Protein AF-A0A1L7REF7-F1 (afdb_monomer_lite)

Secondary structure (DSSP, 8-state):
-EEEE-TTT--EEEESSTT---SSHHHHHHHHHHHHHT-EE-TTT--EE--SSTT--SSSHHHHHHHHHHHHHHHHHHHTTPPPPPTT----------EE-TTT--EE--SSTT---SSHHHHHHHHHHHHHHHHHTSHHHHHHHHHHHH--B-TTSBBTTT-PBSSPHHHHHHHHTT---

Structure (mmCIF, N/CA/C/O backbone):
data_AF-A0A1L7REF7-F1
#
_entry.id   AF-A0A1L7REF7-F1
#
loop_
_atom_site.group_PDB
_atom_site.id
_atom_site.type_symbol
_atom_site.label_atom_id
_atom_site.label_alt_id
_atom_site.label_comp_id
_atom_site.label_asym_id
_atom_site.label_entity_id
_atom_site.label_seq_id
_atom_site.pdbx_PDB_ins_code
_atom_site.Cartn_x
_atom_site.Cartn_y
_atom_site.Cartn_z
_atom_site.occupancy
_atom_site.B_iso_or_equiv
_atom_site.auth_seq_id
_atom_site.auth_comp_id
_atom_site.auth_asym_id
_atom_site.auth_atom_id
_atom_site.pdbx_PDB_model_num
ATOM 1 N N . MET A 1 1 ? -20.012 28.631 38.381 1.00 72.94 1 MET A N 1
ATOM 2 C CA . MET A 1 1 ? -19.786 27.420 39.198 1.00 72.94 1 MET A CA 1
ATOM 3 C C . MET A 1 1 ? -21.144 26.917 39.642 1.00 72.94 1 MET A C 1
ATOM 5 O O . MET A 1 1 ? -21.939 27.730 40.096 1.00 72.94 1 MET A O 1
ATOM 9 N N . THR A 1 2 ? -21.445 25.640 39.432 1.00 89.25 2 THR A N 1
ATOM 10 C CA . THR A 1 2 ? -22.780 25.061 39.671 1.00 89.25 2 THR A CA 1
ATOM 11 C C . THR A 1 2 ? -22.639 23.677 40.294 1.00 89.25 2 THR A C 1
ATOM 13 O O . THR A 1 2 ? -21.660 22.979 40.030 1.00 89.25 2 THR A O 1
ATOM 16 N N . TYR A 1 3 ? -23.609 23.263 41.109 1.00 89.56 3 TYR A N 1
ATOM 17 C CA . TYR A 1 3 ? -23.690 21.875 41.556 1.00 89.56 3 TYR A CA 1
ATOM 18 C C . TYR A 1 3 ? -24.197 21.004 40.409 1.00 89.56 3 TYR A C 1
ATOM 20 O O . TYR A 1 3 ? -25.232 21.300 39.815 1.00 89.56 3 TYR A O 1
ATOM 28 N N . VAL A 1 4 ? -23.449 19.951 40.087 1.00 92.06 4 VAL A N 1
ATOM 29 C CA . VAL A 1 4 ? -23.790 18.987 39.034 1.00 92.06 4 VAL A CA 1
ATOM 30 C C . VAL A 1 4 ? -23.730 17.581 39.618 1.00 92.06 4 VAL A C 1
ATOM 32 O O . VAL A 1 4 ? -22.929 17.295 40.509 1.00 92.06 4 VAL A O 1
ATOM 35 N N . THR A 1 5 ? -24.591 16.693 39.138 1.00 94.38 5 THR A N 1
ATOM 36 C CA . THR A 1 5 ? -24.650 15.299 39.582 1.00 94.38 5 THR A CA 1
ATOM 37 C C . THR A 1 5 ? -23.654 14.452 38.794 1.00 94.38 5 THR A C 1
ATOM 39 O O . THR A 1 5 ? -23.627 14.483 37.565 1.00 94.38 5 THR A O 1
ATOM 42 N N . CYS A 1 6 ? -22.822 13.674 39.485 1.00 93.88 6 CYS A N 1
ATOM 43 C CA . CYS A 1 6 ? -21.857 12.786 38.843 1.00 93.88 6 CYS A CA 1
ATOM 44 C C . CYS A 1 6 ? -22.564 11.635 38.112 1.00 93.88 6 CYS A C 1
ATOM 46 O O . CYS A 1 6 ? -23.267 10.843 38.738 1.00 93.88 6 CYS A O 1
ATOM 48 N N . ALA A 1 7 ? -22.284 11.461 36.819 1.00 92.19 7 ALA A N 1
ATOM 49 C CA . ALA A 1 7 ? -22.875 10.411 35.983 1.00 92.19 7 ALA A CA 1
ATOM 50 C C . ALA A 1 7 ? -22.441 8.973 36.352 1.00 92.19 7 ALA A C 1
ATOM 52 O O . ALA A 1 7 ? -22.939 8.013 35.771 1.00 92.19 7 ALA A O 1
ATOM 53 N N . GLU A 1 8 ? -21.493 8.809 37.282 1.00 92.50 8 GLU A N 1
ATOM 54 C CA . GLU A 1 8 ? -20.923 7.504 37.655 1.00 92.50 8 GLU A CA 1
ATOM 55 C C . GLU A 1 8 ? -21.278 7.048 39.065 1.00 92.50 8 GLU A C 1
ATOM 57 O O . GLU A 1 8 ? -21.483 5.860 39.280 1.00 92.50 8 GLU A O 1
ATOM 62 N N . CYS A 1 9 ? -21.294 7.961 40.039 1.00 92.62 9 CYS A N 1
ATOM 63 C CA . CYS A 1 9 ? -21.605 7.632 41.433 1.00 92.62 9 CYS A CA 1
ATOM 64 C C . CYS A 1 9 ? -22.890 8.291 41.943 1.00 92.62 9 CYS A C 1
ATOM 66 O O . CYS A 1 9 ? -23.268 8.043 43.081 1.00 92.62 9 CYS A O 1
ATOM 68 N N . GLY A 1 10 ? -23.536 9.153 41.151 1.00 91.94 10 GLY A N 1
ATOM 69 C CA . GLY A 1 10 ? -24.770 9.844 41.534 1.00 91.94 10 GLY A CA 1
ATOM 70 C C . GLY A 1 10 ? -24.602 10.970 42.561 1.00 91.94 10 GLY A C 1
ATOM 71 O O . GLY A 1 10 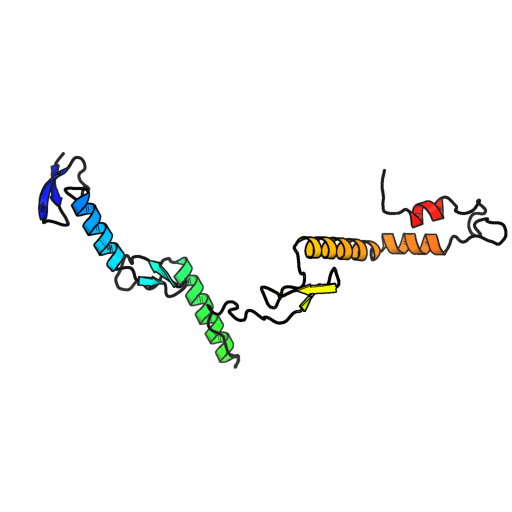? -25.568 11.662 42.857 1.00 91.94 10 GLY A O 1
ATOM 72 N N . GLN A 1 11 ? -23.397 11.201 43.090 1.00 93.50 11 GLN A N 1
ATOM 73 C CA . GLN A 1 11 ? -23.156 12.266 44.068 1.00 93.50 11 GLN A CA 1
ATOM 74 C C . GLN A 1 11 ? -23.115 13.648 43.406 1.00 93.50 11 GLN A C 1
ATOM 76 O O . GLN A 1 11 ? -22.508 13.819 42.343 1.00 93.50 11 GLN A O 1
ATOM 81 N N . ALA A 1 12 ? -23.725 14.640 44.058 1.00 92.62 12 ALA A N 1
ATOM 82 C CA . ALA A 1 12 ? -23.601 16.042 43.676 1.00 92.62 12 ALA A CA 1
ATOM 83 C C . ALA A 1 12 ? -22.191 16.559 44.000 1.00 92.62 12 ALA A C 1
ATOM 85 O O . ALA A 1 12 ? -21.644 16.270 45.064 1.00 92.62 12 ALA A O 1
ATOM 86 N N . PHE A 1 13 ? -21.598 17.321 43.084 1.00 93.44 13 PHE A N 1
ATOM 87 C CA . PHE A 1 13 ? -20.283 17.929 43.266 1.00 93.44 13 PHE A CA 1
ATOM 88 C C . PHE A 1 13 ? -20.251 19.349 42.704 1.00 93.44 13 PHE A C 1
ATOM 90 O O . PHE A 1 13 ? -21.055 19.719 41.845 1.00 93.44 13 PHE A O 1
ATOM 97 N N . PHE A 1 14 ? -19.309 20.150 43.196 1.00 93.19 14 PHE A N 1
ATOM 98 C CA . PHE A 1 14 ? -19.141 21.530 42.766 1.00 93.19 14 PHE A CA 1
ATOM 99 C C . PHE A 1 14 ? -18.326 21.581 41.471 1.00 93.19 14 PHE A C 1
ATOM 101 O O . PHE A 1 14 ? -17.128 21.296 41.459 1.00 93.19 14 PHE A O 1
ATOM 108 N N . ALA A 1 15 ? -18.982 21.906 40.360 1.00 91.00 15 ALA A N 1
ATOM 109 C CA . ALA A 1 15 ? -18.354 21.915 39.053 1.00 91.00 15 ALA A CA 1
ATOM 110 C C . ALA A 1 15 ? -17.874 23.319 38.658 1.00 91.00 15 ALA A C 1
ATOM 112 O O . ALA A 1 15 ? -18.619 24.307 38.699 1.00 91.00 15 ALA A O 1
ATOM 113 N N . HIS A 1 16 ? -16.624 23.393 38.193 1.00 88.81 16 HIS A N 1
ATOM 114 C CA . HIS A 1 16 ? -16.061 24.612 37.604 1.00 88.81 16 HIS A CA 1
ATOM 115 C C . HIS A 1 16 ? -16.656 24.929 36.226 1.00 88.81 16 HIS A C 1
ATOM 117 O O . HIS A 1 16 ? -16.716 26.096 35.845 1.00 88.81 16 HIS A O 1
ATOM 123 N N . ARG A 1 17 ? -17.134 23.909 35.501 1.00 88.25 17 ARG A N 1
ATOM 124 C CA . ARG A 1 17 ? -17.830 24.042 34.214 1.00 88.25 17 ARG A CA 1
ATOM 125 C C . ARG A 1 17 ? -19.201 23.380 34.283 1.00 88.25 17 ARG A C 1
ATOM 127 O O . ARG A 1 17 ? -19.344 22.348 34.931 1.00 88.25 17 ARG A O 1
ATOM 134 N N . SER A 1 18 ? -20.180 23.937 33.581 1.00 84.81 18 SER A N 1
ATOM 135 C CA . SER A 1 18 ? -21.550 23.409 33.537 1.00 84.81 18 SER A CA 1
ATOM 136 C C . SER A 1 18 ? -21.666 22.046 32.842 1.00 84.81 18 SER A C 1
ATOM 138 O O . SER A 1 18 ? -22.616 21.317 33.097 1.00 84.81 18 SER A O 1
ATOM 140 N N . ASP A 1 19 ? -20.698 21.679 32.001 1.00 88.62 19 ASP A N 1
ATOM 141 C CA . ASP A 1 19 ? -20.654 20.414 31.258 1.00 88.62 19 ASP A CA 1
ATOM 142 C C . ASP A 1 19 ? -19.831 19.312 31.960 1.00 88.62 19 ASP A C 1
ATOM 144 O O . ASP A 1 19 ? -19.532 18.273 31.366 1.00 88.62 19 ASP A O 1
ATOM 148 N N . ALA A 1 20 ? -19.419 19.524 33.214 1.00 90.38 20 ALA A N 1
ATOM 149 C CA . ALA A 1 20 ? -18.656 18.529 33.957 1.00 90.38 20 ALA A CA 1
ATOM 150 C C . ALA A 1 20 ? -19.537 17.324 34.329 1.00 90.38 20 ALA A C 1
ATOM 152 O O . ALA A 1 20 ? -20.540 17.461 35.019 1.00 90.38 20 ALA A O 1
ATOM 153 N N . LEU A 1 21 ? -19.123 16.122 33.921 1.00 92.25 21 LEU A N 1
ATOM 154 C CA . LEU A 1 21 ? -19.901 14.890 34.125 1.00 92.25 21 LEU A CA 1
ATOM 155 C C . LEU A 1 21 ? -19.468 14.069 35.348 1.00 92.25 21 LEU A C 1
ATOM 157 O O . LEU A 1 21 ? -20.198 13.176 35.781 1.00 92.25 21 LEU A O 1
ATOM 161 N N . TYR A 1 22 ? -18.266 14.306 35.877 1.00 95.25 22 TYR A N 1
ATOM 162 C CA . TYR A 1 22 ? -17.637 13.426 36.863 1.00 95.25 22 TYR A CA 1
ATOM 163 C C . TYR A 1 22 ? -17.062 14.217 38.033 1.00 95.25 22 TYR A C 1
ATOM 165 O O . TYR A 1 22 ? -16.329 15.179 37.821 1.00 95.25 22 TYR A O 1
ATOM 173 N N . CYS A 1 23 ? -17.318 13.748 39.257 1.00 93.44 23 CYS A N 1
ATOM 174 C CA . CYS A 1 23 ? -16.817 14.386 40.477 1.00 93.44 23 CYS A CA 1
ATOM 175 C C . CYS A 1 23 ? -15.313 14.185 40.719 1.00 93.44 23 CYS A C 1
ATOM 177 O O . CYS A 1 23 ? -14.717 14.911 41.506 1.00 93.44 23 CYS A O 1
ATOM 179 N N . SER A 1 24 ? -14.689 13.185 40.084 1.00 92.75 24 SER A N 1
ATOM 180 C CA . SER A 1 24 ? -13.281 12.848 40.312 1.00 92.75 24 SER A CA 1
ATOM 181 C C . SER A 1 24 ? -12.636 12.123 39.122 1.00 92.75 24 SER A C 1
ATOM 183 O O . SER A 1 24 ? -13.341 11.502 38.309 1.00 92.75 24 SER A O 1
ATOM 185 N N . PRO A 1 25 ? -11.288 12.109 39.039 1.00 93.19 25 PRO A N 1
ATOM 186 C CA . PRO A 1 25 ? -10.553 11.303 38.063 1.00 93.19 25 PRO A CA 1
ATOM 187 C C . PRO A 1 25 ? -10.886 9.806 38.135 1.00 93.19 25 PRO A C 1
ATOM 189 O O . PRO A 1 25 ? -10.902 9.139 37.099 1.00 93.19 25 PRO A O 1
ATOM 192 N N . GLY A 1 26 ? -11.205 9.289 39.329 1.00 95.12 26 GLY A N 1
ATOM 193 C CA . GLY A 1 26 ? -11.603 7.896 39.542 1.00 95.12 26 GLY A CA 1
ATOM 194 C C . GLY A 1 26 ? -12.948 7.563 38.893 1.00 95.12 26 GLY A C 1
ATOM 195 O O . GLY A 1 26 ? -13.051 6.583 38.155 1.00 95.12 26 GLY A O 1
ATOM 196 N N . CYS A 1 27 ? -13.958 8.420 39.080 1.00 94.06 27 CYS A N 1
ATOM 197 C CA . CYS A 1 27 ? -15.244 8.303 38.383 1.00 94.06 27 CYS A CA 1
ATOM 198 C C . CYS A 1 27 ? -15.054 8.396 36.864 1.00 94.06 27 CYS A C 1
ATOM 200 O O . CYS A 1 27 ? -15.491 7.514 36.128 1.00 94.06 27 CYS A O 1
ATOM 202 N N . ALA A 1 28 ? -14.295 9.387 36.387 1.00 91.69 28 ALA A N 1
ATOM 203 C CA . ALA A 1 28 ? -13.976 9.507 34.965 1.00 91.69 28 ALA A CA 1
ATOM 204 C C . ALA A 1 28 ? -13.229 8.272 34.416 1.00 91.69 28 ALA A C 1
ATOM 206 O O . ALA A 1 28 ? -13.385 7.917 33.247 1.00 91.69 28 ALA A O 1
ATOM 207 N N . GLY A 1 29 ? -12.386 7.628 35.228 1.00 93.44 29 GLY A N 1
ATOM 208 C CA . GLY A 1 29 ? -11.688 6.383 34.900 1.00 93.44 29 GLY A CA 1
ATOM 209 C C . GLY A 1 29 ? -12.648 5.206 34.721 1.00 93.44 29 GLY A C 1
ATOM 210 O O . GLY A 1 29 ? -12.603 4.544 33.685 1.00 93.44 29 GLY A O 1
ATOM 211 N N . ARG A 1 30 ? -13.576 5.003 35.666 1.00 92.69 30 ARG A N 1
ATOM 212 C CA . ARG A 1 30 ? -14.623 3.967 35.567 1.00 92.69 30 ARG A CA 1
ATOM 213 C C . ARG A 1 30 ? -15.540 4.182 34.362 1.00 92.69 30 ARG A C 1
ATOM 215 O O . ARG A 1 30 ? -15.789 3.236 33.619 1.00 92.69 30 ARG A O 1
ATOM 222 N N . ALA A 1 31 ? -15.931 5.428 34.090 1.00 90.44 31 ALA A N 1
ATOM 223 C CA . ALA A 1 31 ? -16.717 5.787 32.908 1.00 90.44 31 ALA A CA 1
ATOM 224 C C . ALA A 1 31 ? -16.007 5.414 31.597 1.00 90.44 31 ALA A C 1
ATOM 226 O O . ALA A 1 31 ? -16.617 4.923 30.644 1.00 90.44 31 ALA A O 1
ATOM 227 N N . ARG A 1 32 ? -14.692 5.669 31.533 1.00 86.88 32 ARG A N 1
ATOM 228 C CA . ARG A 1 32 ? -13.844 5.307 30.390 1.00 86.88 32 ARG A CA 1
ATOM 229 C C . ARG A 1 32 ? -13.698 3.792 30.265 1.00 86.88 32 ARG A C 1
ATOM 231 O O . ARG A 1 32 ? -13.801 3.286 29.152 1.00 86.88 32 ARG A O 1
ATOM 238 N N . ALA A 1 33 ? -13.509 3.077 31.373 1.00 87.81 33 ALA A N 1
ATOM 239 C CA . ALA A 1 33 ? -13.417 1.619 31.388 1.00 87.81 33 ALA A CA 1
ATOM 240 C C . ALA A 1 33 ? -14.719 0.959 30.905 1.00 87.81 33 ALA A C 1
ATOM 242 O O . ALA A 1 33 ? -14.669 0.118 30.012 1.00 87.81 33 ALA A O 1
ATOM 243 N N . ARG A 1 34 ? -15.883 1.412 31.393 1.00 87.50 34 ARG A N 1
ATOM 244 C CA . ARG A 1 34 ? -17.196 0.925 30.934 1.00 87.50 34 ARG A CA 1
ATOM 245 C C . ARG A 1 34 ? -17.436 1.203 29.450 1.00 87.50 34 ARG A C 1
ATOM 247 O O . ARG A 1 34 ? -17.994 0.371 28.748 1.00 87.50 34 ARG A O 1
ATOM 254 N N . ARG A 1 35 ? -17.009 2.362 28.939 1.00 83.56 35 ARG A N 1
ATOM 255 C CA . ARG A 1 35 ? -17.089 2.639 27.495 1.00 83.56 35 ARG A CA 1
ATOM 256 C C . ARG A 1 35 ? -16.170 1.730 26.681 1.00 83.56 35 ARG A C 1
ATOM 258 O O . ARG A 1 35 ? -16.578 1.255 25.630 1.00 83.56 35 ARG A O 1
ATOM 265 N N . ARG A 1 36 ? -14.960 1.444 27.170 1.00 82.69 36 ARG A N 1
ATOM 266 C CA . ARG A 1 36 ? -14.041 0.496 26.519 1.00 82.69 36 ARG A CA 1
ATOM 267 C C . ARG A 1 36 ? -14.562 -0.939 26.538 1.00 82.69 36 ARG A C 1
ATOM 269 O O . ARG A 1 36 ? -14.364 -1.631 25.554 1.00 82.69 36 ARG A O 1
ATOM 276 N N . SER A 1 37 ? -15.259 -1.379 27.587 1.00 85.12 37 SER A N 1
ATOM 277 C CA . SER A 1 37 ? -15.853 -2.726 27.615 1.00 85.12 37 SER A CA 1
ATOM 278 C C . SER A 1 37 ? -17.023 -2.896 26.640 1.00 85.12 37 SER A C 1
ATOM 280 O O . SER A 1 37 ? -17.405 -4.017 26.329 1.00 85.12 37 SER A O 1
ATOM 282 N N . GLN A 1 38 ? -17.577 -1.794 26.129 1.00 86.75 38 GLN A N 1
ATOM 283 C CA . GLN A 1 38 ? -18.556 -1.791 25.039 1.00 86.75 38 GLN A CA 1
ATOM 284 C C . GLN A 1 38 ? -17.896 -1.725 23.656 1.00 86.75 38 GLN A C 1
ATOM 286 O O . GLN A 1 38 ? -18.604 -1.595 22.654 1.00 86.75 38 GLN A O 1
ATOM 291 N N . ALA A 1 39 ? -16.560 -1.783 23.580 1.00 89.56 39 ALA A N 1
ATOM 292 C CA . ALA A 1 39 ? -15.867 -1.852 22.308 1.00 89.56 39 ALA A CA 1
ATOM 293 C C . ALA A 1 39 ? -16.294 -3.107 21.541 1.00 89.56 39 ALA A C 1
ATOM 295 O O . ALA A 1 39 ? -16.498 -4.181 22.105 1.00 89.56 39 ALA A O 1
ATOM 296 N N . ARG A 1 40 ? -16.457 -2.944 20.234 1.00 90.44 40 ARG A N 1
ATOM 297 C CA . ARG A 1 40 ? -16.795 -4.011 19.299 1.00 90.44 40 ARG A CA 1
ATOM 298 C C . ARG A 1 40 ? -15.799 -4.004 18.158 1.00 90.44 40 ARG A C 1
ATOM 300 O O . ARG A 1 40 ? -15.142 -3.000 17.878 1.00 90.44 40 ARG A O 1
ATOM 307 N N . GLU A 1 41 ? -15.703 -5.131 17.478 1.00 92.19 41 GLU A N 1
ATOM 308 C CA . GLU A 1 41 ? -14.881 -5.256 16.287 1.00 92.19 41 GLU A CA 1
ATOM 309 C C . GLU A 1 41 ? -15.583 -4.623 15.074 1.00 92.19 41 GLU A C 1
ATOM 311 O O . GLU A 1 41 ? -16.761 -4.859 14.809 1.00 92.19 41 GLU A O 1
ATOM 316 N N . CYS A 1 42 ? -14.864 -3.800 14.308 1.00 92.00 42 CYS A N 1
ATOM 317 C CA . CYS A 1 42 ? -15.382 -3.210 13.077 1.00 92.00 42 CYS A CA 1
ATOM 318 C C . CYS A 1 42 ? -15.508 -4.257 11.964 1.00 92.00 42 CYS A C 1
ATOM 320 O O . CYS A 1 42 ? -14.493 -4.747 11.466 1.00 92.00 42 CYS A O 1
ATOM 322 N N . ALA A 1 43 ? -16.717 -4.455 11.430 1.00 89.12 43 ALA A N 1
ATOM 323 C CA . ALA A 1 43 ? -17.001 -5.424 10.361 1.00 89.12 43 ALA A CA 1
ATOM 324 C C . ALA A 1 43 ? -16.251 -5.179 9.026 1.00 89.12 43 ALA A C 1
ATOM 326 O O . ALA A 1 43 ? -16.370 -5.962 8.084 1.00 89.12 43 ALA A O 1
ATOM 327 N N . GLY A 1 44 ? -15.525 -4.062 8.888 1.00 88.06 44 GLY A N 1
ATOM 328 C CA . GLY A 1 44 ? -14.784 -3.707 7.672 1.00 88.06 44 GLY A CA 1
ATOM 329 C C . GLY A 1 44 ? -13.259 -3.770 7.771 1.00 88.06 44 GLY A C 1
ATOM 330 O O . GLY A 1 44 ? -12.587 -4.065 6.772 1.00 88.06 44 GLY A O 1
ATOM 331 N N . CYS A 1 45 ? -12.701 -3.421 8.933 1.00 87.56 45 CYS A N 1
ATOM 332 C CA . CYS A 1 45 ? -11.254 -3.371 9.163 1.00 87.56 45 CYS A CA 1
ATOM 333 C C . CYS A 1 45 ? -10.778 -4.227 10.336 1.00 87.56 45 CYS A C 1
ATOM 335 O O . CYS A 1 45 ? -9.571 -4.277 10.541 1.00 87.56 45 CYS A O 1
ATOM 337 N N . HIS A 1 46 ? -11.692 -4.867 11.071 1.00 88.50 46 HIS A N 1
ATOM 338 C CA . HIS A 1 46 ? -11.404 -5.733 12.217 1.00 88.50 46 HIS A CA 1
ATOM 339 C C . HIS A 1 46 ? -10.666 -5.037 13.373 1.00 88.50 46 HIS A C 1
ATOM 341 O O . HIS A 1 46 ? -10.057 -5.682 14.213 1.00 88.50 46 HIS A O 1
ATOM 347 N N . ALA A 1 47 ? -10.703 -3.702 13.413 1.00 88.69 47 ALA A N 1
ATOM 348 C CA . ALA A 1 47 ? -10.164 -2.928 14.526 1.00 88.69 47 ALA A CA 1
ATOM 349 C C . ALA A 1 47 ? -11.235 -2.747 15.607 1.00 88.69 47 ALA A C 1
ATOM 351 O O . ALA A 1 47 ? -12.415 -2.578 15.279 1.00 88.69 47 ALA A O 1
ATOM 352 N N . GLU A 1 48 ? -10.810 -2.725 16.866 1.00 91.19 48 GLU A N 1
ATOM 353 C CA . GLU A 1 48 ? -11.668 -2.415 18.008 1.00 91.19 48 GLU A CA 1
ATOM 354 C C . GLU A 1 48 ? -12.101 -0.943 17.980 1.00 91.19 48 GLU A C 1
ATOM 356 O O . GLU A 1 48 ? -11.298 -0.039 17.731 1.00 91.19 48 GLU A O 1
ATOM 361 N N . PHE A 1 49 ? -13.384 -0.687 18.227 1.00 93.25 49 PHE A N 1
ATOM 362 C CA . PHE A 1 49 ? -13.925 0.664 18.348 1.00 93.25 49 PHE A CA 1
ATOM 363 C C . PHE A 1 49 ? -15.092 0.702 19.333 1.00 93.25 49 PHE A C 1
ATOM 365 O O . PHE A 1 49 ? -15.801 -0.286 19.502 1.00 93.25 49 PHE A O 1
ATOM 372 N N . VAL A 1 50 ? -15.323 1.857 19.959 1.00 92.50 50 VAL A N 1
ATOM 373 C CA . VAL A 1 50 ? -16.494 2.072 20.818 1.00 92.50 50 VAL A CA 1
ATOM 374 C C . VAL A 1 50 ? -17.619 2.661 19.962 1.00 92.50 50 VAL A C 1
ATOM 376 O O . VAL A 1 50 ? -17.431 3.747 19.410 1.00 92.50 50 VAL A O 1
ATOM 379 N N . PRO A 1 51 ? -18.758 1.968 19.796 1.00 90.31 51 PRO A N 1
ATOM 380 C CA . PRO A 1 51 ? -19.863 2.470 18.993 1.00 90.31 51 PRO A CA 1
ATOM 381 C C . PRO A 1 51 ? -20.588 3.626 19.697 1.00 90.31 51 PRO A C 1
ATOM 383 O O . PRO A 1 51 ? -20.785 3.604 20.909 1.00 90.31 51 PRO A O 1
ATOM 386 N N . GLU A 1 52 ? -21.046 4.613 18.927 1.00 87.69 52 GLU A N 1
ATOM 387 C CA . GLU A 1 52 ? -21.929 5.679 19.427 1.00 87.69 52 GLU A CA 1
ATOM 388 C C . GLU A 1 52 ? -23.380 5.197 19.557 1.00 87.69 52 GLU A C 1
ATOM 390 O O . GLU A 1 52 ? -24.163 5.744 20.329 1.00 87.69 52 GLU A O 1
ATOM 395 N N . ARG A 1 53 ? -23.754 4.176 18.775 1.00 87.88 53 ARG A N 1
ATOM 396 C CA . ARG A 1 53 ? -25.103 3.598 18.721 1.00 87.88 53 ARG A CA 1
ATOM 397 C C . ARG A 1 53 ? -25.020 2.079 18.716 1.00 87.88 53 ARG A C 1
ATOM 399 O O . ARG A 1 53 ? -24.133 1.510 18.089 1.00 87.88 53 ARG A O 1
ATOM 406 N N . THR A 1 54 ? -25.988 1.407 19.328 1.00 86.38 54 THR A N 1
ATOM 407 C CA . THR A 1 54 ? -26.019 -0.066 19.441 1.00 86.38 54 THR A CA 1
ATOM 408 C C . THR A 1 54 ? -26.012 -0.799 18.094 1.00 86.38 54 THR A C 1
ATOM 410 O O . THR A 1 54 ? -25.529 -1.929 18.024 1.00 86.38 54 THR A O 1
ATOM 413 N N . THR A 1 55 ? -26.504 -0.148 17.036 1.00 89.44 55 THR A N 1
ATOM 414 C CA . THR A 1 55 ? -26.573 -0.652 15.654 1.00 89.44 55 THR A CA 1
ATOM 415 C C . THR A 1 55 ? -25.340 -0.323 14.807 1.00 89.44 55 THR A C 1
ATOM 417 O O . THR A 1 55 ? -25.286 -0.671 13.629 1.00 89.44 55 THR A O 1
ATOM 420 N N . GLN A 1 56 ? -24.340 0.370 15.358 1.00 91.94 56 GLN A N 1
ATOM 421 C CA . GLN A 1 56 ? -23.152 0.751 14.604 1.00 91.94 56 GLN A CA 1
ATOM 422 C C . GLN A 1 56 ? -22.208 -0.447 14.424 1.00 91.94 56 GLN A C 1
ATOM 424 O O . GLN A 1 56 ? -21.553 -0.883 15.364 1.00 91.94 56 GLN A O 1
ATOM 429 N N . GLU A 1 57 ? -22.100 -0.943 13.190 1.00 93.19 57 GLU A N 1
ATOM 430 C CA . GLU A 1 57 ? -21.228 -2.077 12.822 1.00 93.19 57 GLU A CA 1
ATOM 431 C C . GLU A 1 57 ? -19.813 -1.659 12.375 1.00 93.19 57 GLU A C 1
ATOM 433 O O . GLU A 1 57 ? -18.894 -2.476 12.292 1.00 93.19 57 GLU A O 1
ATOM 438 N N . TYR A 1 58 ? -19.629 -0.381 12.032 1.00 94.94 58 TYR A N 1
ATOM 439 C CA . TYR A 1 58 ? -18.390 0.137 11.455 1.00 94.94 58 TYR A CA 1
ATOM 440 C C . TYR A 1 58 ? -17.817 1.273 12.298 1.00 94.94 58 TYR A C 1
ATOM 442 O O . TYR A 1 58 ? -18.534 2.206 12.659 1.00 94.94 58 TYR A O 1
ATOM 450 N N . CYS A 1 59 ? -16.497 1.263 12.496 1.00 92.88 59 CYS A N 1
ATOM 451 C CA . CYS A 1 59 ? -15.802 2.325 13.227 1.00 92.88 59 CYS A CA 1
ATOM 452 C C . CYS A 1 59 ? -15.924 3.703 12.561 1.00 92.88 59 CYS A C 1
ATOM 454 O O . CYS A 1 59 ? -15.900 4.722 13.236 1.00 92.88 59 CYS A O 1
ATOM 456 N N . THR A 1 60 ? -16.060 3.748 11.231 1.00 93.19 60 THR A N 1
ATOM 457 C CA . THR A 1 60 ? -16.185 4.993 10.461 1.00 93.19 60 THR A CA 1
ATOM 458 C C . THR A 1 60 ? -17.065 4.805 9.226 1.00 93.19 60 THR A C 1
ATOM 460 O O . THR A 1 60 ? -17.157 3.708 8.660 1.00 93.19 60 THR A O 1
ATOM 463 N N . ALA A 1 61 ? -17.626 5.906 8.716 1.00 94.50 61 ALA A N 1
ATOM 464 C CA . ALA A 1 61 ? -18.330 5.929 7.429 1.00 94.50 61 ALA A CA 1
ATOM 465 C C . ALA A 1 61 ? -17.449 5.433 6.263 1.00 94.50 61 ALA A C 1
ATOM 467 O O . ALA A 1 61 ? -17.936 4.837 5.302 1.00 94.50 61 ALA A O 1
ATOM 468 N N . THR A 1 62 ? -16.132 5.636 6.346 1.00 94.50 62 THR A N 1
ATOM 469 C CA . THR A 1 62 ? -15.171 5.137 5.355 1.00 94.50 62 THR A CA 1
ATOM 470 C C . THR A 1 62 ? -15.050 3.613 5.395 1.00 94.50 62 THR A C 1
ATOM 472 O O . THR A 1 62 ? -15.055 2.984 4.333 1.00 94.50 62 THR A O 1
ATOM 475 N N . CYS A 1 63 ? -15.016 3.001 6.583 1.00 93.38 63 CYS A N 1
ATOM 476 C CA . CYS A 1 63 ? -15.057 1.542 6.724 1.00 93.38 63 CYS A CA 1
ATOM 477 C C . CYS A 1 63 ? -16.369 0.948 6.200 1.00 93.38 63 CYS A C 1
ATOM 479 O O . CYS A 1 63 ? -16.322 -0.054 5.481 1.00 93.38 63 CYS A O 1
ATOM 481 N N . ARG A 1 64 ? -17.510 1.605 6.453 1.00 94.19 64 ARG A N 1
ATOM 482 C CA . ARG A 1 64 ? -18.809 1.219 5.879 1.00 94.19 64 ARG A CA 1
ATOM 483 C C . ARG A 1 64 ? -18.772 1.216 4.347 1.00 94.19 64 ARG A C 1
ATOM 485 O O . ARG A 1 64 ? -18.931 0.166 3.728 1.00 94.19 64 ARG A O 1
ATOM 492 N N . ARG A 1 65 ? -18.427 2.353 3.726 1.00 95.25 65 ARG A N 1
ATOM 493 C CA . ARG A 1 65 ? -18.346 2.498 2.255 1.00 95.25 65 ARG A CA 1
ATOM 494 C C . ARG A 1 65 ? -17.386 1.497 1.607 1.00 95.25 65 ARG A C 1
ATOM 496 O O . ARG A 1 65 ? -17.670 0.949 0.540 1.00 95.25 65 ARG A O 1
ATOM 503 N N . ARG A 1 66 ? -16.231 1.248 2.237 1.00 92.31 66 ARG A N 1
ATOM 504 C CA . ARG A 1 66 ? -15.246 0.264 1.762 1.00 92.31 66 ARG A CA 1
ATOM 505 C C . ARG A 1 66 ? -15.823 -1.153 1.785 1.00 92.31 66 ARG A C 1
ATOM 507 O O . ARG A 1 66 ? -15.640 -1.890 0.819 1.00 92.31 66 ARG A O 1
ATOM 514 N N . SER A 1 67 ? -16.525 -1.514 2.854 1.00 91.50 67 SER A N 1
ATOM 515 C CA . SER A 1 67 ? -17.146 -2.833 3.018 1.00 91.50 67 SER A CA 1
ATOM 516 C C . SER A 1 67 ? -18.293 -3.043 2.032 1.00 91.50 67 SER A C 1
ATOM 518 O O . SER A 1 67 ? -18.345 -4.070 1.363 1.00 91.50 67 SER A O 1
ATOM 520 N N . GLU A 1 68 ? -19.141 -2.035 1.827 1.00 92.75 68 GLU A N 1
ATOM 521 C CA . GLU A 1 68 ? -20.192 -2.053 0.801 1.00 92.75 68 GLU A CA 1
ATOM 522 C C . GLU A 1 68 ? -19.625 -2.218 -0.613 1.00 92.75 68 GLU A C 1
ATOM 524 O O . GLU A 1 68 ? -20.140 -3.001 -1.410 1.00 92.75 68 GLU A O 1
ATOM 529 N N . ARG A 1 69 ? -18.538 -1.503 -0.947 1.00 92.12 69 ARG A N 1
ATOM 530 C CA . ARG A 1 69 ? -17.856 -1.657 -2.242 1.00 92.12 69 ARG A CA 1
ATOM 531 C C . ARG A 1 69 ? -17.362 -3.091 -2.442 1.00 92.12 69 ARG A C 1
ATOM 533 O O . ARG A 1 69 ? -17.545 -3.635 -3.527 1.00 92.12 69 ARG A O 1
ATOM 540 N N . ARG A 1 70 ? -16.784 -3.707 -1.405 1.00 87.38 70 ARG A N 1
ATOM 541 C CA . ARG A 1 70 ? -16.345 -5.112 -1.442 1.00 87.38 70 ARG A CA 1
ATOM 542 C C . ARG A 1 70 ? -17.522 -6.068 -1.628 1.00 87.38 70 ARG A C 1
ATOM 544 O O . ARG A 1 70 ? -17.438 -6.922 -2.497 1.00 87.38 70 ARG A O 1
ATOM 551 N N . ARG A 1 71 ? -18.627 -5.883 -0.895 1.00 89.12 71 ARG A N 1
ATOM 552 C CA . ARG A 1 71 ? -19.854 -6.691 -1.048 1.00 89.12 71 ARG A CA 1
ATOM 553 C C . ARG A 1 71 ? -20.423 -6.594 -2.468 1.00 89.12 71 ARG A C 1
ATOM 555 O O . ARG A 1 71 ? -20.745 -7.611 -3.066 1.00 89.12 71 ARG A O 1
ATOM 562 N N . ARG A 1 72 ? -20.483 -5.387 -3.048 1.00 91.75 72 ARG A N 1
ATOM 563 C CA . ARG A 1 72 ? -20.914 -5.185 -4.446 1.00 91.75 72 ARG A CA 1
ATOM 564 C C . ARG A 1 72 ? -19.994 -5.878 -5.447 1.00 91.75 72 ARG A C 1
ATOM 566 O O . ARG A 1 72 ? -20.480 -6.485 -6.393 1.00 91.75 72 ARG A O 1
ATOM 573 N N . TYR A 1 73 ? -18.680 -5.783 -5.247 1.00 88.69 73 TYR A N 1
ATOM 574 C CA . TYR A 1 73 ? -17.717 -6.492 -6.084 1.00 88.69 73 TYR A CA 1
ATOM 575 C C . TYR A 1 73 ? -17.897 -8.008 -5.971 1.00 88.69 73 TYR A C 1
ATOM 577 O O . TYR A 1 73 ? -17.966 -8.669 -7.000 1.00 88.69 73 TYR A O 1
ATOM 585 N N . ALA A 1 74 ? -18.038 -8.534 -4.750 1.00 88.25 74 ALA A N 1
ATOM 586 C CA . ALA A 1 74 ? -18.217 -9.960 -4.517 1.00 88.25 74 ALA A CA 1
ATOM 587 C C . ALA A 1 74 ? -19.456 -10.497 -5.243 1.00 88.25 74 ALA A C 1
ATOM 589 O O . ALA A 1 74 ? -19.323 -11.381 -6.079 1.00 88.25 74 ALA A O 1
ATOM 590 N N . ARG A 1 75 ? -20.612 -9.843 -5.063 1.00 90.56 75 ARG A N 1
ATOM 591 C CA . ARG A 1 75 ? -21.859 -10.187 -5.768 1.00 90.56 75 ARG A CA 1
ATOM 592 C C . ARG A 1 75 ? -21.706 -10.185 -7.290 1.00 90.56 75 ARG A C 1
ATOM 594 O O . ARG A 1 75 ? -22.226 -11.063 -7.962 1.00 90.56 75 ARG A O 1
ATOM 601 N N . ARG A 1 76 ? -20.985 -9.203 -7.852 1.00 91.81 76 ARG A N 1
ATOM 602 C CA . ARG A 1 76 ? -20.724 -9.141 -9.304 1.00 91.81 76 ARG A CA 1
ATOM 603 C C . ARG A 1 76 ? -19.861 -10.302 -9.793 1.00 91.81 76 ARG A C 1
ATOM 605 O O . ARG A 1 76 ? -20.068 -10.777 -10.899 1.00 91.81 76 ARG A O 1
ATOM 612 N N . GLN A 1 77 ? -18.870 -10.714 -9.009 1.00 89.38 77 GLN A N 1
ATOM 613 C CA . GLN A 1 77 ? -18.011 -11.843 -9.364 1.00 89.38 77 GLN A CA 1
ATOM 614 C C . GLN A 1 77 ? -18.745 -13.179 -9.198 1.00 89.38 77 GLN A C 1
ATOM 616 O O . GLN A 1 77 ? -18.631 -14.023 -10.076 1.00 89.38 77 GLN A O 1
ATOM 621 N N . GLU A 1 78 ? -19.545 -13.337 -8.142 1.00 88.19 78 GLU A N 1
ATOM 622 C CA . GLU A 1 78 ? -20.411 -14.506 -7.932 1.00 88.19 78 GLU A CA 1
ATOM 623 C C . GLU A 1 78 ? -21.420 -14.659 -9.073 1.00 88.19 78 GLU A C 1
ATOM 625 O O . GLU A 1 78 ? -21.530 -15.736 -9.649 1.00 88.19 78 GLU A O 1
ATOM 630 N N . ALA A 1 79 ? -22.070 -13.564 -9.487 1.00 89.88 79 ALA A N 1
ATOM 631 C CA . ALA A 1 79 ? -22.947 -13.549 -10.660 1.00 89.88 79 ALA A CA 1
ATOM 632 C C . ALA A 1 79 ? -22.213 -13.913 -11.967 1.00 89.88 79 ALA A C 1
ATOM 634 O O . ALA A 1 79 ? -22.826 -14.417 -12.899 1.00 89.88 79 ALA A O 1
ATOM 635 N N . ALA A 1 80 ? -20.898 -13.684 -12.032 1.00 91.19 80 ALA A N 1
ATOM 636 C CA . ALA A 1 80 ? -20.041 -14.086 -13.146 1.00 91.19 80 ALA A CA 1
ATOM 637 C C . ALA A 1 80 ? -19.432 -15.496 -12.973 1.00 91.19 80 ALA A C 1
ATOM 639 O O . ALA A 1 80 ? -18.502 -15.842 -13.702 1.00 91.19 80 ALA A O 1
ATOM 640 N N . GLY A 1 81 ? -19.883 -16.280 -11.985 1.00 89.69 81 GLY A N 1
ATOM 641 C CA . GLY A 1 81 ? -19.383 -17.631 -11.698 1.00 89.69 81 GLY A CA 1
ATOM 642 C C . GLY A 1 81 ? -17.966 -17.682 -11.111 1.00 89.69 81 GLY A C 1
ATOM 643 O O . GLY A 1 81 ? -17.346 -18.742 -11.072 1.00 89.69 81 GLY A O 1
ATOM 644 N N . LYS A 1 82 ? -17.412 -16.548 -10.667 1.00 83.62 82 LYS A N 1
ATOM 645 C CA . LYS A 1 82 ? -16.046 -16.453 -10.135 1.00 83.62 82 LYS A CA 1
ATOM 646 C C . LYS A 1 82 ? -16.052 -16.561 -8.614 1.00 83.62 82 LYS A C 1
ATOM 648 O O . LYS A 1 82 ? -16.741 -15.811 -7.928 1.00 83.62 82 LYS A O 1
ATOM 653 N N . THR A 1 83 ? -15.204 -17.431 -8.069 1.00 78.62 83 THR A N 1
ATOM 654 C CA . THR A 1 83 ? -15.010 -17.560 -6.617 1.00 78.62 83 THR A CA 1
ATOM 655 C C . THR A 1 83 ? -14.282 -16.339 -6.052 1.00 78.62 83 THR A C 1
ATOM 657 O O . THR A 1 83 ? -13.145 -16.050 -6.442 1.00 78.62 83 THR A O 1
ATOM 660 N N . VAL A 1 84 ? -14.896 -15.641 -5.096 1.00 73.69 84 VAL A N 1
ATOM 661 C CA . VAL A 1 84 ? -14.307 -14.464 -4.440 1.00 73.69 84 VAL A CA 1
ATOM 662 C C . VAL A 1 84 ? -13.714 -14.875 -3.105 1.00 73.69 84 VAL A C 1
ATOM 664 O O . VAL A 1 84 ? -14.425 -15.296 -2.199 1.00 73.69 84 VAL A O 1
ATOM 667 N N . LYS A 1 85 ? -12.396 -14.733 -2.954 1.00 68.88 85 LYS A N 1
ATOM 668 C CA . LYS A 1 85 ? -11.742 -14.991 -1.666 1.00 68.88 85 LYS A CA 1
ATOM 669 C C . LYS A 1 85 ? -12.069 -13.869 -0.669 1.00 68.88 85 LYS A C 1
ATOM 671 O O . LYS A 1 85 ? -12.014 -12.695 -1.055 1.00 68.88 85 LYS A O 1
ATOM 676 N N . PRO A 1 86 ? -12.349 -14.188 0.607 1.00 61.03 86 PRO A N 1
ATOM 677 C CA . PRO A 1 86 ? -12.592 -13.177 1.628 1.00 61.03 86 PRO A CA 1
ATOM 678 C C . PRO A 1 86 ? -11.371 -12.260 1.797 1.00 61.03 86 PRO A C 1
ATOM 680 O O . PRO A 1 86 ? -10.219 -12.701 1.856 1.00 61.03 86 PRO A O 1
ATOM 683 N N . THR A 1 87 ? -11.613 -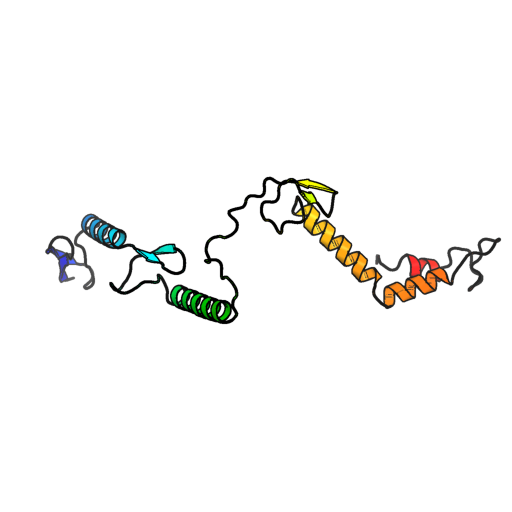10.949 1.859 1.00 58.78 87 THR A N 1
ATOM 684 C CA . THR A 1 87 ? -10.558 -9.958 2.109 1.00 58.78 87 THR A CA 1
ATOM 685 C C . THR A 1 87 ? -10.092 -10.040 3.554 1.00 58.78 87 THR A C 1
ATOM 687 O O . THR A 1 87 ? -10.887 -9.808 4.453 1.00 58.78 87 THR A O 1
ATOM 690 N N . GLY A 1 88 ? -8.803 -10.293 3.765 1.00 51.34 88 GLY A N 1
ATOM 691 C CA . GLY A 1 88 ? -8.215 -10.471 5.100 1.00 51.34 88 GLY A CA 1
ATOM 692 C C . GLY A 1 88 ? -7.151 -11.562 5.100 1.00 51.34 88 GLY A C 1
ATOM 693 O O . GLY A 1 88 ? -6.132 -11.423 5.765 1.00 51.34 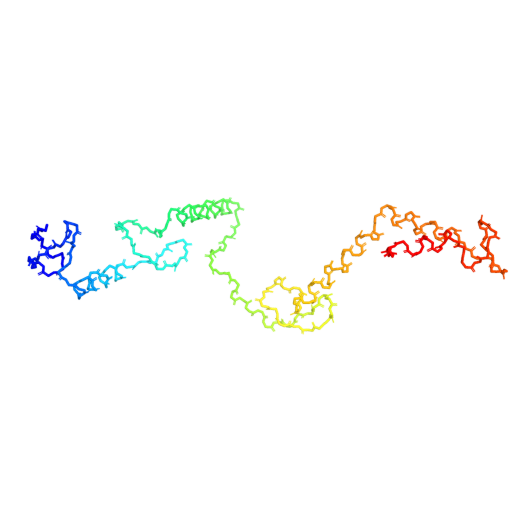88 GLY A O 1
ATOM 694 N N . ALA A 1 89 ? -7.285 -12.543 4.202 1.00 50.53 89 ALA A N 1
ATOM 695 C CA . ALA A 1 89 ? -6.223 -13.476 3.839 1.00 50.53 89 ALA A CA 1
ATOM 696 C C . ALA A 1 89 ? -5.145 -12.785 2.977 1.00 50.53 89 ALA A C 1
ATOM 698 O O . ALA A 1 89 ? -4.825 -13.216 1.869 1.00 50.53 89 ALA A O 1
ATOM 699 N N . ARG A 1 90 ? -4.596 -11.654 3.438 1.00 48.31 90 ARG A N 1
ATOM 700 C CA . ARG A 1 90 ? -3.367 -11.114 2.856 1.00 48.31 90 ARG A CA 1
ATOM 701 C C . ARG A 1 90 ? -2.235 -12.055 3.255 1.00 48.31 90 ARG A C 1
ATOM 703 O O . ARG A 1 90 ? -1.663 -11.914 4.322 1.00 48.31 90 ARG A O 1
ATOM 710 N N . ASN A 1 91 ? -1.922 -12.982 2.355 1.00 50.78 91 ASN A N 1
ATOM 711 C CA . ASN A 1 91 ? -0.615 -13.622 2.237 1.00 50.78 91 ASN A CA 1
ATOM 712 C C . ASN A 1 91 ? -0.069 -14.252 3.529 1.00 50.78 91 ASN A C 1
ATOM 714 O O . ASN A 1 91 ? 1.045 -13.950 3.937 1.00 50.78 91 ASN A O 1
ATOM 718 N N . ALA A 1 92 ? -0.816 -15.184 4.123 1.00 47.34 92 ALA A N 1
ATOM 719 C CA . ALA A 1 92 ? -0.276 -16.086 5.146 1.00 47.34 92 ALA A CA 1
ATOM 720 C C . ALA A 1 92 ? 0.471 -17.297 4.550 1.00 47.34 92 ALA A C 1
ATOM 722 O O . ALA A 1 92 ? 0.867 -18.198 5.278 1.00 47.34 92 ALA A O 1
ATOM 723 N N . ARG A 1 93 ? 0.684 -17.354 3.227 1.00 53.41 93 ARG A N 1
ATOM 724 C CA . ARG A 1 93 ? 1.629 -18.316 2.650 1.00 53.41 93 ARG A CA 1
ATOM 725 C C . ARG A 1 93 ? 2.998 -17.664 2.607 1.00 53.41 93 ARG A C 1
ATOM 727 O O . ARG A 1 93 ? 3.390 -17.104 1.586 1.00 53.41 93 ARG A O 1
ATOM 734 N N . LYS A 1 94 ? 3.697 -17.725 3.740 1.00 54.62 94 LYS A N 1
ATOM 735 C CA . LYS A 1 94 ? 5.155 -17.669 3.742 1.00 54.62 94 LYS A CA 1
ATOM 736 C C . LYS A 1 94 ? 5.603 -18.862 2.901 1.00 54.62 94 LYS A C 1
ATOM 738 O O . LYS A 1 94 ? 5.467 -20.007 3.307 1.00 54.62 94 LYS A O 1
ATOM 743 N N . THR A 1 95 ? 5.958 -18.605 1.652 1.00 60.94 95 THR A N 1
ATOM 744 C CA . THR A 1 95 ? 6.552 -19.628 0.802 1.00 60.94 95 THR A CA 1
ATOM 745 C C . THR A 1 95 ? 7.992 -19.767 1.256 1.00 60.94 95 THR A C 1
ATOM 747 O O . THR A 1 95 ? 8.812 -18.922 0.910 1.00 60.94 95 THR A O 1
ATOM 750 N N . ASP A 1 96 ? 8.299 -20.819 2.012 1.00 68.75 96 ASP A N 1
ATOM 751 C CA . ASP A 1 96 ? 9.682 -21.174 2.368 1.00 68.75 96 ASP A CA 1
ATOM 752 C C . ASP A 1 96 ? 10.494 -21.667 1.148 1.00 68.75 96 ASP A C 1
ATOM 754 O O . ASP A 1 96 ? 11.663 -22.023 1.260 1.00 68.75 96 ASP A O 1
ATOM 758 N N . ALA A 1 97 ? 9.893 -21.644 -0.047 1.00 78.88 97 ALA A N 1
ATOM 759 C CA . ALA A 1 97 ? 10.557 -21.926 -1.307 1.00 78.88 97 ALA A CA 1
ATOM 760 C C . ALA A 1 97 ? 11.655 -20.891 -1.602 1.00 78.88 97 ALA A C 1
ATOM 762 O O . ALA A 1 97 ? 11.398 -19.687 -1.691 1.00 78.88 97 ALA A O 1
ATOM 763 N N . LEU A 1 98 ? 12.876 -21.384 -1.808 1.00 85.25 98 LEU A N 1
ATOM 764 C CA . LEU A 1 98 ? 14.011 -20.584 -2.247 1.00 85.25 98 LEU A CA 1
ATOM 765 C C . LEU A 1 98 ? 13.828 -20.195 -3.724 1.00 85.25 98 LEU A C 1
ATOM 767 O O . LEU A 1 98 ? 13.804 -21.053 -4.604 1.00 85.25 98 LEU A O 1
ATOM 771 N N . VAL A 1 99 ? 13.715 -18.897 -4.007 1.00 89.19 99 VAL A N 1
ATOM 772 C CA . VAL A 1 99 ? 13.572 -18.347 -5.366 1.00 89.19 99 VAL A CA 1
ATOM 773 C C . VAL A 1 99 ? 14.871 -17.653 -5.772 1.00 89.19 99 VAL A C 1
ATOM 775 O O . VAL A 1 99 ? 15.554 -17.058 -4.942 1.00 89.19 99 VAL A O 1
ATOM 778 N N . ARG A 1 100 ? 15.242 -17.705 -7.056 1.00 94.25 100 ARG A N 1
ATOM 779 C CA . ARG A 1 100 ? 16.421 -16.989 -7.573 1.00 94.25 100 ARG A CA 1
ATOM 780 C C . ARG A 1 100 ? 16.108 -15.511 -7.814 1.00 94.25 100 ARG A C 1
ATOM 782 O O . ARG A 1 100 ? 15.094 -15.166 -8.415 1.00 94.25 100 ARG A O 1
ATOM 789 N N . CYS A 1 101 ? 16.998 -14.629 -7.372 1.00 92.69 101 CYS A N 1
ATOM 790 C CA . CYS A 1 101 ? 16.924 -13.196 -7.645 1.00 92.69 101 CYS A CA 1
ATOM 791 C C . CYS A 1 101 ? 17.183 -12.908 -9.129 1.00 92.69 101 CYS A C 1
ATOM 793 O O . CYS A 1 101 ? 18.234 -13.278 -9.646 1.00 92.69 101 CYS A O 1
ATOM 795 N N . LEU A 1 102 ? 16.293 -12.159 -9.787 1.00 91.44 102 LEU A N 1
ATOM 796 C CA . LEU A 1 102 ? 16.456 -11.809 -11.208 1.00 91.44 102 LEU A CA 1
ATOM 797 C C . LEU A 1 102 ? 17.627 -10.851 -11.493 1.00 91.44 102 LEU A C 1
ATOM 799 O O . LEU A 1 102 ? 18.031 -10.722 -12.640 1.00 91.44 102 LEU A O 1
ATOM 803 N N . ALA A 1 103 ? 18.160 -10.163 -10.478 1.00 92.12 103 ALA A N 1
ATOM 804 C CA . ALA A 1 103 ? 19.256 -9.208 -10.662 1.00 92.12 103 ALA A CA 1
ATOM 805 C C . ALA A 1 103 ? 20.646 -9.819 -10.427 1.00 92.12 103 ALA A C 1
ATOM 807 O O . ALA A 1 103 ? 21.603 -9.418 -11.073 1.00 92.12 103 ALA A O 1
ATOM 808 N N . CYS A 1 104 ? 20.774 -10.746 -9.473 1.00 91.62 104 CYS A N 1
ATOM 809 C CA . CYS A 1 104 ? 22.075 -11.284 -9.053 1.00 91.62 104 CYS A CA 1
ATOM 810 C C . CYS A 1 104 ? 22.147 -12.816 -9.050 1.00 91.62 104 CYS A C 1
ATOM 812 O O . CYS A 1 104 ? 23.167 -13.373 -8.660 1.00 91.62 104 CYS A O 1
ATOM 814 N N . GLY A 1 105 ? 21.061 -13.512 -9.399 1.00 89.88 105 GLY A N 1
ATOM 815 C CA . GLY A 1 105 ? 21.001 -14.975 -9.476 1.00 89.88 105 GLY A CA 1
ATOM 816 C C . GLY A 1 105 ? 20.983 -15.718 -8.134 1.00 89.88 105 GLY A C 1
ATOM 817 O O . GLY A 1 105 ? 20.678 -16.912 -8.115 1.00 89.88 105 GLY A O 1
ATOM 818 N N . LYS A 1 106 ? 21.262 -15.040 -7.010 1.00 93.19 106 LYS A N 1
ATOM 819 C CA . LYS A 1 106 ? 21.299 -15.647 -5.668 1.00 93.19 106 LYS A CA 1
ATOM 820 C C . LYS A 1 106 ? 19.919 -16.148 -5.232 1.00 93.19 106 LYS A C 1
ATOM 822 O O . LYS A 1 106 ? 18.916 -15.465 -5.449 1.00 93.19 106 LYS A O 1
ATOM 827 N N . GLY A 1 107 ? 19.883 -17.319 -4.597 1.00 92.81 107 GLY A N 1
ATOM 828 C CA . GLY A 1 107 ? 18.680 -17.853 -3.958 1.00 92.81 107 GLY A CA 1
ATOM 829 C C . GLY A 1 107 ? 18.298 -17.034 -2.723 1.00 92.81 107 GLY A C 1
ATOM 830 O O . GLY A 1 107 ? 19.169 -16.649 -1.947 1.00 92.81 107 GLY A O 1
ATOM 831 N N . PHE A 1 108 ? 17.012 -16.744 -2.548 1.00 92.19 108 PHE A N 1
ATOM 832 C CA . PHE A 1 108 ? 16.480 -16.074 -1.364 1.00 92.19 108 PHE A CA 1
ATOM 833 C C . PHE A 1 108 ? 15.055 -16.546 -1.062 1.00 92.19 108 PHE A C 1
ATOM 835 O O . PHE A 1 108 ? 14.333 -16.981 -1.960 1.00 92.19 108 PHE A O 1
ATOM 842 N N . THR A 1 109 ? 14.641 -16.434 0.197 1.00 90.19 109 THR A N 1
ATOM 843 C CA . THR A 1 109 ? 13.273 -16.755 0.617 1.00 90.19 109 THR A CA 1
ATOM 844 C C . THR A 1 109 ? 12.402 -15.501 0.506 1.00 90.19 109 THR A C 1
ATOM 846 O O . THR A 1 109 ? 12.661 -14.514 1.204 1.00 90.19 109 THR A O 1
ATOM 849 N N . PRO A 1 110 ? 11.395 -15.470 -0.383 1.00 86.31 110 PRO A N 1
ATOM 850 C CA . PRO A 1 110 ? 10.601 -14.274 -0.606 1.00 86.31 110 PRO A CA 1
ATOM 851 C C . PRO A 1 110 ? 9.597 -14.050 0.530 1.00 86.31 110 PRO A C 1
ATOM 853 O O . PRO A 1 110 ? 8.852 -14.948 0.916 1.00 86.31 110 PRO A O 1
ATOM 856 N N . ALA A 1 111 ? 9.494 -12.808 1.011 1.00 82.38 111 ALA A N 1
ATOM 857 C CA . ALA A 1 111 ? 8.475 -12.437 1.998 1.00 82.38 111 ALA A CA 1
ATOM 858 C C . ALA A 1 111 ? 7.062 -12.372 1.384 1.00 82.38 111 ALA A C 1
ATOM 860 O O . ALA A 1 111 ? 6.059 -12.335 2.094 1.00 82.38 111 ALA A O 1
ATOM 861 N N . ARG A 1 112 ? 6.973 -12.292 0.049 1.00 79.00 112 ARG A N 1
ATOM 862 C CA . ARG A 1 112 ? 5.727 -12.232 -0.726 1.00 79.00 112 ARG A CA 1
ATOM 863 C C . ARG A 1 112 ? 5.916 -13.001 -2.024 1.00 79.00 112 ARG A C 1
ATOM 865 O O . ARG A 1 112 ? 6.953 -12.850 -2.658 1.00 79.00 112 ARG A O 1
ATOM 872 N N . SER A 1 113 ? 4.885 -13.701 -2.490 1.00 79.94 113 SER A N 1
ATOM 873 C CA . SER A 1 113 ? 4.924 -14.460 -3.753 1.00 79.94 113 SER A CA 1
ATOM 874 C C . SER A 1 113 ? 5.321 -13.629 -4.982 1.00 79.94 113 SER A C 1
ATOM 876 O O . SER A 1 113 ? 5.817 -14.166 -5.963 1.00 79.94 113 SER A O 1
ATOM 878 N N . THR A 1 114 ? 5.130 -12.308 -4.939 1.00 83.75 114 THR A N 1
ATOM 879 C CA . THR A 1 114 ? 5.478 -11.384 -6.026 1.00 83.75 114 THR A CA 1
ATOM 880 C C . THR A 1 114 ? 6.888 -10.791 -5.913 1.00 83.75 114 THR A C 1
ATOM 882 O O . THR A 1 114 ? 7.255 -9.943 -6.729 1.00 83.75 114 THR A O 1
ATOM 885 N N . GLN A 1 115 ? 7.662 -11.131 -4.878 1.00 87.88 115 GLN A N 1
ATOM 886 C CA . GLN A 1 115 ? 8.998 -10.574 -4.670 1.00 87.88 115 GLN A CA 1
ATOM 887 C C . GLN A 1 115 ? 9.996 -11.218 -5.641 1.00 87.88 115 GLN A C 1
ATOM 889 O O . GLN A 1 115 ? 10.244 -12.414 -5.584 1.00 87.88 115 GLN A O 1
ATOM 894 N N . LYS A 1 116 ? 10.582 -10.400 -6.523 1.00 91.69 116 LYS A N 1
ATOM 895 C CA . LYS A 1 116 ? 11.505 -10.843 -7.589 1.00 91.69 116 LYS A CA 1
ATOM 896 C C . LYS A 1 116 ? 12.990 -10.677 -7.250 1.00 91.69 116 LYS A C 1
ATOM 898 O O . LYS A 1 116 ? 13.852 -11.231 -7.929 1.00 91.69 116 LYS A O 1
ATOM 903 N N . TYR A 1 117 ? 13.287 -9.863 -6.240 1.00 94.38 117 TYR A N 1
ATOM 904 C CA . TYR A 1 117 ? 14.642 -9.449 -5.894 1.00 94.38 117 TYR A CA 1
ATOM 905 C C . TYR A 1 117 ? 14.927 -9.759 -4.429 1.00 94.38 117 TYR A C 1
ATOM 907 O O . TYR A 1 117 ? 14.070 -9.531 -3.570 1.00 94.38 117 TYR A O 1
ATOM 915 N N . CYS A 1 118 ? 16.139 -10.244 -4.157 1.00 92.06 118 CYS A N 1
ATOM 916 C CA . CYS A 1 118 ? 16.565 -10.578 -2.801 1.00 92.06 118 CYS A CA 1
ATOM 917 C C . CYS A 1 118 ? 16.729 -9.334 -1.918 1.00 92.06 118 CYS A C 1
ATOM 919 O O . CYS A 1 118 ? 16.406 -9.380 -0.737 1.00 92.06 118 CYS A O 1
ATOM 921 N N . THR A 1 119 ? 17.177 -8.214 -2.493 1.00 92.56 119 THR A N 1
ATOM 922 C CA . THR A 1 119 ? 17.424 -6.961 -1.770 1.00 92.56 119 THR A CA 1
ATOM 923 C C . THR A 1 119 ? 16.880 -5.746 -2.510 1.00 92.56 119 THR A C 1
ATOM 925 O O . THR A 1 119 ? 16.637 -5.778 -3.722 1.00 92.56 119 THR A O 1
ATOM 928 N N . GLU A 1 120 ? 16.735 -4.642 -1.775 1.00 93.38 120 GLU A N 1
ATOM 929 C CA . GLU A 1 120 ? 16.402 -3.340 -2.352 1.00 93.38 120 GLU A CA 1
ATOM 930 C C . GLU A 1 120 ? 17.431 -2.906 -3.398 1.00 93.38 120 GLU A C 1
ATOM 932 O O . GLU A 1 120 ? 17.068 -2.471 -4.489 1.00 93.38 120 GLU A O 1
ATOM 937 N N . GLN A 1 121 ? 18.715 -3.123 -3.113 1.00 93.88 121 GLN A N 1
ATOM 938 C CA . GLN A 1 121 ? 19.793 -2.792 -4.038 1.00 93.88 121 GLN A CA 1
ATOM 939 C C . GLN A 1 121 ? 19.656 -3.542 -5.368 1.00 93.88 121 GLN A C 1
ATOM 941 O O . GLN A 1 121 ? 19.775 -2.946 -6.435 1.00 93.88 121 GLN A O 1
ATOM 946 N N . CYS A 1 122 ? 19.320 -4.835 -5.324 1.00 94.44 122 CYS A N 1
ATOM 947 C CA . CYS A 1 122 ? 19.059 -5.625 -6.528 1.00 94.44 122 CYS A CA 1
ATOM 948 C C . CYS A 1 122 ? 17.881 -5.071 -7.339 1.00 94.44 122 CYS A C 1
ATOM 950 O O . CYS A 1 122 ? 17.939 -5.029 -8.567 1.00 94.44 122 CYS A O 1
ATOM 952 N N . ARG A 1 123 ? 16.829 -4.593 -6.665 1.00 93.88 123 ARG A N 1
ATOM 953 C CA . ARG A 1 123 ? 15.683 -3.951 -7.320 1.00 93.88 123 ARG A CA 1
ATOM 954 C C . ARG A 1 123 ? 16.077 -2.640 -7.999 1.00 93.88 123 ARG A C 1
ATOM 956 O O . ARG A 1 123 ? 15.661 -2.396 -9.131 1.00 93.88 123 ARG A O 1
ATOM 963 N N . VAL A 1 124 ? 16.852 -1.796 -7.320 1.00 93.81 124 VAL A N 1
ATOM 964 C CA . VAL A 1 124 ? 17.335 -0.517 -7.865 1.00 93.81 124 VAL A CA 1
ATOM 965 C C . VAL A 1 124 ? 18.263 -0.754 -9.054 1.00 93.81 124 VAL A C 1
ATOM 967 O O . VAL A 1 124 ? 18.083 -0.123 -10.094 1.00 93.81 124 VAL A O 1
ATOM 970 N N . ASN A 1 125 ? 19.192 -1.702 -8.947 1.00 92.19 125 ASN A N 1
ATOM 971 C CA . ASN A 1 125 ? 20.104 -2.056 -10.033 1.00 92.19 125 ASN A CA 1
ATOM 972 C C . ASN A 1 125 ? 19.345 -2.580 -11.254 1.00 92.19 125 ASN A C 1
ATOM 974 O O . ASN A 1 125 ? 19.556 -2.079 -12.354 1.00 92.19 125 ASN A O 1
ATOM 978 N N . ALA A 1 126 ? 18.392 -3.498 -11.065 1.00 91.75 126 ALA A N 1
ATOM 979 C CA . ALA A 1 126 ? 17.558 -3.995 -12.158 1.00 91.75 126 ALA A CA 1
ATOM 980 C C . ALA A 1 126 ? 16.772 -2.869 -12.851 1.00 91.75 126 ALA A C 1
ATOM 982 O O . ALA A 1 126 ? 16.670 -2.846 -14.074 1.00 91.75 126 ALA A O 1
ATOM 983 N N . ARG A 1 127 ? 16.262 -1.887 -12.091 1.00 90.19 127 ARG A N 1
ATOM 984 C CA . ARG A 1 127 ? 15.609 -0.696 -12.664 1.00 90.19 127 ARG A CA 1
ATOM 985 C C . ARG A 1 127 ? 16.574 0.171 -13.469 1.00 90.19 127 ARG A C 1
ATOM 987 O O . ARG A 1 127 ? 16.186 0.665 -14.522 1.00 90.19 127 ARG A O 1
ATOM 994 N N . ARG A 1 128 ? 17.807 0.366 -12.990 1.00 89.00 128 ARG A N 1
ATOM 995 C CA . ARG A 1 128 ? 18.837 1.120 -13.722 1.00 89.00 128 ARG A CA 1
ATOM 996 C C . ARG A 1 128 ? 19.189 0.430 -15.038 1.00 89.00 128 ARG A C 1
ATOM 998 O O . ARG A 1 128 ? 19.163 1.099 -16.062 1.00 89.00 128 ARG A O 1
ATOM 1005 N N . VAL A 1 129 ? 19.412 -0.885 -15.015 1.00 86.31 129 VAL A N 1
ATOM 1006 C CA . VAL A 1 129 ? 19.695 -1.692 -16.216 1.00 86.31 129 VAL A CA 1
ATOM 1007 C C . VAL A 1 129 ? 18.529 -1.652 -17.205 1.00 86.31 129 VAL A C 1
ATOM 1009 O O . VAL A 1 129 ? 18.732 -1.417 -18.390 1.00 86.31 129 VAL A O 1
ATOM 1012 N N . ALA A 1 130 ? 17.288 -1.805 -16.737 1.00 85.62 130 ALA A N 1
ATOM 1013 C CA . ALA A 1 130 ? 16.120 -1.694 -17.610 1.00 85.62 130 ALA A CA 1
ATOM 1014 C C . ALA A 1 130 ? 16.006 -0.294 -18.241 1.00 85.62 130 ALA A C 1
ATOM 1016 O O . ALA A 1 130 ? 15.648 -0.165 -19.409 1.00 85.62 130 ALA A O 1
ATOM 1017 N N . ARG A 1 131 ? 16.349 0.763 -17.490 1.00 82.06 131 ARG A N 1
ATOM 1018 C CA . ARG A 1 131 ? 16.356 2.142 -17.997 1.00 82.06 131 ARG A CA 1
ATOM 1019 C C . ARG A 1 131 ? 17.434 2.360 -19.060 1.00 82.06 131 ARG A C 1
ATOM 1021 O O . ARG A 1 131 ? 17.156 3.029 -20.048 1.00 82.06 131 ARG A O 1
ATOM 1028 N N . THR A 1 132 ? 18.639 1.821 -18.872 1.00 78.75 132 THR A N 1
ATOM 1029 C CA . THR A 1 132 ? 19.719 1.939 -19.867 1.00 78.75 132 THR A CA 1
ATOM 1030 C C . THR A 1 132 ? 19.406 1.140 -21.127 1.00 78.75 132 THR A C 1
ATOM 1032 O O . THR A 1 132 ? 19.562 1.666 -22.223 1.00 78.75 132 THR A O 1
ATOM 1035 N N . GLN A 1 133 ? 18.877 -0.079 -20.989 1.00 75.81 133 GLN A N 1
ATOM 1036 C CA . GLN A 1 133 ? 18.408 -0.871 -22.130 1.00 75.81 133 GLN A CA 1
ATOM 1037 C C . GLN A 1 133 ? 17.298 -0.146 -22.900 1.00 75.81 133 GLN A C 1
ATOM 1039 O O . GLN A 1 133 ? 17.361 -0.058 -24.119 1.00 75.81 133 GLN A O 1
ATOM 1044 N N . ALA A 1 134 ? 16.320 0.445 -22.208 1.00 74.25 134 ALA A N 1
ATOM 1045 C CA . ALA A 1 134 ? 15.271 1.229 -22.860 1.00 74.25 134 ALA A CA 1
ATOM 1046 C C . ALA A 1 134 ? 15.820 2.474 -23.584 1.00 74.25 134 ALA A C 1
ATOM 1048 O O . ALA A 1 134 ? 15.352 2.802 -24.672 1.00 74.25 134 ALA A O 1
ATOM 1049 N N . ALA A 1 135 ? 16.833 3.145 -23.022 1.00 69.69 135 ALA A N 1
ATOM 1050 C CA . ALA A 1 135 ? 17.490 4.283 -23.668 1.00 69.69 135 ALA A CA 1
ATOM 1051 C C . ALA A 1 135 ? 18.216 3.883 -24.969 1.00 69.69 135 ALA A C 1
ATOM 1053 O O . ALA A 1 135 ? 18.142 4.615 -25.957 1.00 69.69 135 ALA A O 1
ATOM 1054 N N . ALA A 1 136 ? 18.831 2.697 -25.005 1.00 68.19 136 ALA A N 1
ATOM 1055 C CA . ALA A 1 136 ? 19.474 2.145 -26.202 1.00 68.19 136 ALA A CA 1
ATOM 1056 C C . ALA A 1 136 ? 18.479 1.766 -27.321 1.00 68.19 136 ALA A C 1
ATOM 1058 O O . ALA A 1 136 ? 18.864 1.621 -28.475 1.00 68.19 136 ALA A O 1
ATOM 1059 N N . VAL A 1 137 ? 17.186 1.634 -27.009 1.00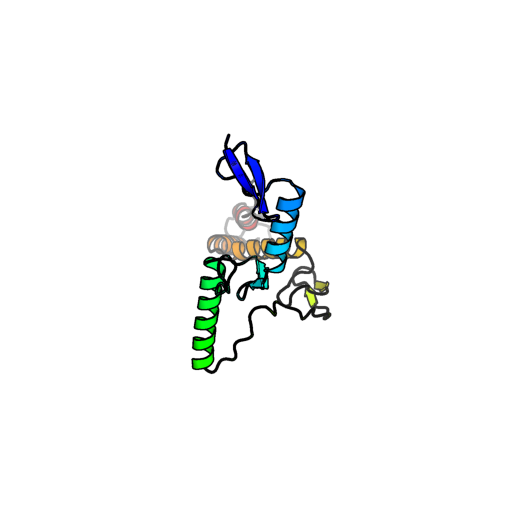 76.25 137 VAL A N 1
ATOM 1060 C CA . VAL A 1 137 ? 16.134 1.322 -27.995 1.00 76.25 137 VAL A CA 1
ATOM 1061 C C . VAL A 1 137 ? 15.566 2.586 -28.660 1.00 76.25 137 VAL A C 1
ATOM 1063 O O . VAL A 1 137 ? 14.780 2.488 -29.602 1.00 76.25 137 VAL A O 1
ATOM 1066 N N . THR A 1 138 ? 15.963 3.785 -28.218 1.00 81.38 138 THR A N 1
ATOM 1067 C CA . THR A 1 138 ? 15.474 5.036 -28.817 1.00 81.38 138 THR A CA 1
ATOM 1068 C C . THR A 1 138 ? 15.905 5.172 -30.288 1.00 81.38 138 THR A C 1
ATOM 1070 O O . THR A 1 138 ? 17.003 4.737 -30.643 1.00 81.38 138 THR A O 1
ATOM 1073 N N . PRO A 1 139 ? 15.090 5.806 -31.158 1.00 82.00 139 PRO A N 1
ATOM 1074 C CA . PRO A 1 139 ? 15.460 6.029 -32.559 1.00 82.00 139 PRO A CA 1
ATOM 1075 C C . PRO A 1 139 ? 16.797 6.762 -32.722 1.00 82.00 139 PRO A C 1
ATOM 1077 O O . PRO A 1 139 ? 17.580 6.411 -33.595 1.00 82.00 139 PRO A O 1
ATOM 1080 N N . ALA A 1 140 ? 17.087 7.725 -31.841 1.00 82.25 140 ALA A N 1
ATOM 1081 C CA . ALA A 1 140 ? 18.353 8.453 -31.836 1.00 82.25 140 ALA A CA 1
ATOM 1082 C C . ALA A 1 140 ? 19.551 7.546 -31.500 1.00 82.25 140 ALA A C 1
ATOM 1084 O O . ALA A 1 140 ? 20.552 7.584 -32.205 1.00 82.25 140 ALA A O 1
ATOM 1085 N N . ALA A 1 141 ? 19.441 6.689 -30.476 1.00 79.94 141 ALA A N 1
ATOM 1086 C CA . ALA A 1 141 ? 20.506 5.743 -30.133 1.00 79.94 141 ALA A CA 1
ATOM 1087 C C . ALA A 1 141 ? 20.757 4.724 -31.258 1.00 79.94 141 ALA A C 1
ATOM 1089 O O . ALA A 1 141 ? 21.908 4.433 -31.576 1.00 79.94 141 ALA A O 1
ATOM 1090 N N . ARG A 1 142 ? 19.690 4.239 -31.910 1.00 82.69 142 ARG A N 1
ATOM 1091 C CA . ARG A 1 142 ? 19.797 3.356 -33.083 1.00 82.69 142 ARG A CA 1
ATOM 1092 C C . ARG A 1 142 ? 20.438 4.048 -34.286 1.00 82.69 142 ARG A C 1
ATOM 1094 O O . ARG A 1 142 ? 21.240 3.427 -34.970 1.00 82.69 142 ARG A O 1
ATOM 1101 N N . ALA A 1 143 ? 20.116 5.318 -34.529 1.00 85.56 143 ALA A N 1
ATOM 1102 C CA . ALA A 1 143 ? 20.742 6.100 -35.592 1.00 85.56 143 ALA A CA 1
ATOM 1103 C C . ALA A 1 143 ? 22.245 6.290 -35.339 1.00 85.56 143 ALA A C 1
ATOM 1105 O O . ALA A 1 143 ? 23.041 6.073 -36.245 1.00 85.56 143 ALA A O 1
ATOM 1106 N N . CYS A 1 144 ? 22.649 6.612 -34.104 1.00 84.94 144 CYS A N 1
ATOM 1107 C CA . CYS A 1 144 ? 24.066 6.689 -33.743 1.00 84.94 144 CYS A CA 1
ATOM 1108 C C . CYS A 1 144 ? 24.781 5.346 -33.942 1.00 84.94 144 CYS A C 1
ATOM 1110 O O . CYS A 1 144 ? 25.872 5.323 -34.498 1.00 84.94 144 CYS A O 1
ATOM 1112 N N . GLN A 1 145 ? 24.164 4.229 -33.541 1.00 84.88 145 GLN A N 1
ATOM 1113 C CA . GLN A 1 145 ? 24.738 2.901 -33.768 1.00 84.88 145 GLN A CA 1
ATOM 1114 C C . GLN A 1 145 ? 24.929 2.613 -35.265 1.00 84.88 145 GLN A C 1
ATOM 1116 O O . GLN A 1 145 ? 26.014 2.206 -35.663 1.00 84.88 145 GLN A O 1
ATOM 1121 N N . ALA A 1 146 ? 23.920 2.888 -36.094 1.00 88.25 146 ALA A N 1
ATOM 1122 C CA . ALA A 1 146 ? 24.018 2.701 -37.540 1.00 88.25 146 ALA A CA 1
ATOM 1123 C C . ALA A 1 146 ? 25.128 3.567 -38.164 1.00 88.25 146 ALA A C 1
ATOM 1125 O O . ALA A 1 146 ? 25.881 3.088 -39.004 1.00 88.25 146 ALA A O 1
ATOM 1126 N N . ILE A 1 147 ? 25.281 4.822 -37.724 1.00 86.75 147 ILE A N 1
ATOM 1127 C CA . ILE A 1 147 ? 26.376 5.697 -38.174 1.00 86.75 147 ILE A CA 1
ATOM 1128 C C . ILE A 1 147 ? 27.739 5.120 -37.767 1.00 86.75 147 ILE A C 1
ATOM 1130 O O . ILE A 1 147 ? 28.664 5.119 -38.575 1.00 86.75 147 ILE A O 1
ATOM 1134 N N . ALA A 1 148 ? 27.877 4.607 -36.541 1.00 86.69 148 ALA A N 1
ATOM 1135 C CA . ALA A 1 148 ? 29.115 3.963 -36.106 1.00 86.69 148 ALA A CA 1
ATOM 1136 C C . ALA A 1 148 ? 29.437 2.711 -36.941 1.00 86.69 148 ALA A C 1
ATOM 1138 O O . ALA A 1 148 ? 30.593 2.500 -37.275 1.00 86.69 148 ALA A O 1
ATOM 1139 N N . GLU A 1 149 ? 28.436 1.911 -37.307 1.00 87.75 149 GLU A N 1
ATOM 1140 C CA . GLU A 1 149 ? 28.620 0.709 -38.132 1.00 87.75 149 GLU A CA 1
ATOM 1141 C C . GLU A 1 149 ? 29.006 1.030 -39.587 1.00 87.75 149 GLU A C 1
ATOM 1143 O O . GLU A 1 149 ? 29.743 0.260 -40.199 1.00 87.75 149 GLU A O 1
ATOM 1148 N N . LEU A 1 150 ? 28.546 2.161 -40.136 1.00 89.69 150 LEU A N 1
ATOM 1149 C CA . LEU A 1 150 ? 28.920 2.610 -41.484 1.00 89.69 150 LEU A CA 1
ATOM 1150 C C . LEU A 1 150 ? 30.378 3.075 -41.560 1.00 89.69 150 LEU A C 1
ATOM 1152 O O . LEU A 1 150 ? 31.067 2.817 -42.541 1.00 89.69 150 LEU A O 1
ATOM 1156 N N . HIS A 1 151 ? 30.866 3.753 -40.522 1.00 91.62 151 HIS A N 1
ATOM 1157 C CA . HIS A 1 151 ? 32.260 4.171 -40.462 1.00 91.62 151 HIS A CA 1
ATOM 1158 C C . HIS A 1 151 ? 33.124 2.998 -39.992 1.00 91.62 151 HIS A C 1
ATOM 1160 O O . HIS A 1 151 ? 33.137 2.685 -38.808 1.00 91.62 151 HIS A O 1
ATOM 1166 N N . ALA A 1 152 ? 33.892 2.392 -40.898 1.00 89.25 152 ALA A N 1
ATOM 1167 C CA . ALA A 1 152 ? 34.800 1.282 -40.597 1.00 89.25 152 ALA A CA 1
ATOM 1168 C C . ALA A 1 152 ? 36.243 1.571 -41.067 1.00 89.25 152 ALA A C 1
ATOM 1170 O O . ALA A 1 152 ? 36.427 2.322 -42.033 1.00 89.25 152 ALA A O 1
ATOM 1171 N N . PRO A 1 153 ? 37.273 1.001 -40.409 1.00 93.06 153 PRO A N 1
ATOM 1172 C CA . PRO A 1 153 ? 38.657 1.104 -40.861 1.00 93.06 153 PRO A CA 1
ATOM 1173 C C . PRO A 1 153 ? 38.919 0.208 -42.078 1.00 93.06 153 PRO A C 1
ATOM 1175 O O . PRO A 1 153 ? 38.383 -0.896 -42.178 1.00 93.06 153 PRO A O 1
ATOM 1178 N N . ASN A 1 154 ? 39.781 0.668 -42.980 1.00 90.00 154 ASN A N 1
ATOM 1179 C CA . ASN A 1 154 ? 40.402 -0.153 -44.015 1.00 90.00 154 ASN A CA 1
ATOM 1180 C C . ASN A 1 154 ? 41.702 -0.810 -43.497 1.00 90.00 154 ASN A C 1
ATOM 1182 O O . ASN A 1 154 ? 42.032 -0.720 -42.316 1.00 90.00 154 ASN A O 1
ATOM 1186 N N . LEU A 1 155 ? 42.451 -1.464 -44.392 1.00 89.94 155 LEU A N 1
ATOM 1187 C CA . LEU A 1 155 ? 43.721 -2.130 -44.063 1.00 89.94 155 LEU A CA 1
ATOM 1188 C C . LEU A 1 155 ? 44.845 -1.169 -43.630 1.00 89.94 155 LEU A C 1
ATOM 1190 O O . LEU A 1 155 ? 45.806 -1.622 -43.017 1.00 89.94 155 LEU A O 1
ATOM 1194 N N . ASP A 1 156 ? 44.712 0.130 -43.908 1.00 91.81 156 ASP A N 1
ATOM 1195 C CA . ASP A 1 156 ? 45.698 1.171 -43.589 1.00 91.81 156 ASP A CA 1
ATOM 1196 C C . ASP A 1 156 ? 45.298 2.006 -42.353 1.00 91.81 156 ASP A C 1
ATOM 1198 O O . ASP A 1 156 ? 45.795 3.115 -42.158 1.00 91.81 156 ASP A O 1
ATOM 1202 N N . ASP A 1 157 ? 44.370 1.509 -41.523 1.00 89.81 157 ASP A N 1
ATOM 1203 C CA . ASP A 1 157 ? 43.819 2.214 -40.353 1.00 89.81 157 ASP A CA 1
ATOM 1204 C C . ASP A 1 157 ? 43.207 3.591 -40.691 1.00 89.81 157 ASP A C 1
ATOM 1206 O O . ASP A 1 157 ? 43.253 4.548 -39.907 1.00 89.81 157 ASP A O 1
ATOM 1210 N N . VAL A 1 158 ? 42.584 3.700 -41.865 1.00 92.44 158 VAL A N 1
ATOM 1211 C CA . VAL A 1 158 ? 41.846 4.883 -42.319 1.00 92.44 158 VAL A CA 1
ATOM 1212 C C . VAL A 1 158 ? 40.364 4.543 -42.451 1.00 92.44 158 VAL A C 1
ATOM 1214 O O . VAL A 1 158 ? 39.989 3.476 -42.927 1.00 92.44 158 VAL A O 1
ATOM 1217 N N . CYS A 1 159 ? 39.491 5.452 -42.024 1.00 91.88 159 CYS A N 1
ATOM 1218 C CA . CYS A 1 159 ? 38.052 5.292 -42.183 1.00 91.88 159 CYS A CA 1
ATOM 1219 C C . CYS A 1 159 ? 37.666 5.334 -43.667 1.00 91.88 159 CYS A C 1
ATOM 1221 O O . CYS A 1 159 ? 37.917 6.340 -44.330 1.00 91.88 159 CYS A O 1
ATOM 1223 N N . VAL A 1 160 ? 36.983 4.298 -44.157 1.00 91.81 160 VAL A N 1
ATOM 1224 C CA . VAL A 1 160 ? 36.565 4.178 -45.568 1.00 91.81 160 VAL A CA 1
ATOM 1225 C C . VAL A 1 160 ? 35.645 5.327 -45.995 1.00 91.81 160 VAL A C 1
ATOM 1227 O O . VAL A 1 160 ? 35.798 5.866 -47.084 1.00 91.81 160 VAL A O 1
ATOM 1230 N N . GLU A 1 161 ? 34.747 5.757 -45.108 1.00 89.94 161 GLU A N 1
ATOM 1231 C CA . GLU A 1 161 ? 33.733 6.770 -45.433 1.00 89.94 161 GLU A CA 1
ATOM 1232 C C . GLU A 1 161 ? 34.258 8.211 -45.471 1.00 89.94 161 GLU A C 1
ATOM 1234 O O . GLU A 1 161 ? 33.752 9.039 -46.222 1.00 89.94 161 GLU A O 1
ATOM 1239 N N . CYS A 1 162 ? 35.251 8.551 -44.644 1.00 90.06 162 CYS A N 1
ATOM 1240 C CA . CYS A 1 162 ? 35.704 9.939 -44.498 1.00 90.06 162 CYS A CA 1
ATOM 1241 C C . CYS A 1 162 ? 37.202 10.151 -44.732 1.00 90.06 162 CYS A C 1
ATOM 1243 O O . CYS A 1 162 ? 37.664 11.285 -44.663 1.00 90.06 162 CYS A O 1
ATOM 1245 N N . GLY A 1 163 ? 37.977 9.093 -44.982 1.00 89.00 163 GLY A N 1
ATOM 1246 C CA . GLY A 1 163 ? 39.410 9.190 -45.275 1.00 89.00 163 GLY A CA 1
ATOM 1247 C C . GLY A 1 163 ? 40.281 9.648 -44.099 1.00 89.00 163 GLY A C 1
ATOM 1248 O O . GLY A 1 163 ? 41.475 9.883 -44.271 1.00 89.00 163 GLY A O 1
ATOM 1249 N N . HIS A 1 164 ? 39.717 9.784 -42.897 1.00 90.88 164 HIS A N 1
ATOM 1250 C CA . HIS A 1 164 ? 40.459 10.173 -41.700 1.00 90.88 164 HIS A CA 1
ATOM 1251 C C . HIS A 1 164 ? 41.037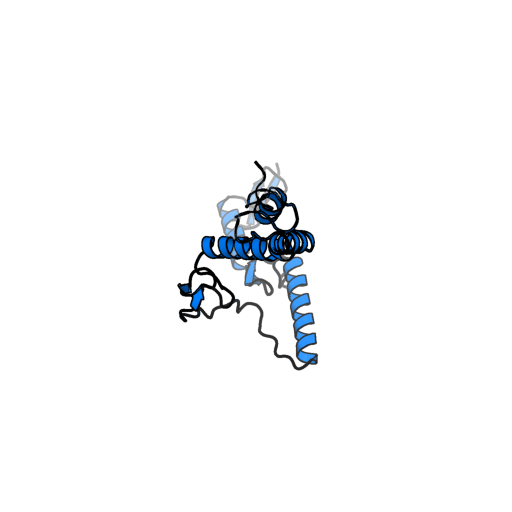 8.968 -40.962 1.00 90.88 164 HIS A C 1
ATOM 1253 O O . HIS A 1 164 ? 40.468 7.877 -40.988 1.00 90.88 164 HIS A O 1
ATOM 1259 N N . LYS A 1 165 ? 42.131 9.198 -40.229 1.00 93.12 165 LYS A N 1
ATOM 1260 C CA . LYS A 1 165 ? 42.745 8.195 -39.356 1.00 93.12 165 LYS A CA 1
ATOM 1261 C C . LYS A 1 165 ? 41.709 7.598 -38.399 1.00 93.12 165 LYS A C 1
ATOM 1263 O O . LYS A 1 165 ? 40.963 8.323 -37.738 1.00 93.12 165 LYS A O 1
ATOM 1268 N N . TRP A 1 166 ? 41.682 6.276 -38.327 1.00 89.44 166 TRP A N 1
ATOM 1269 C CA . TRP A 1 166 ? 40.798 5.535 -37.448 1.00 89.44 166 TRP A CA 1
ATOM 1270 C C . TRP A 1 166 ? 41.257 5.609 -35.975 1.00 89.44 166 TRP A C 1
ATOM 1272 O O . TRP A 1 166 ? 42.461 5.568 -35.708 1.00 89.44 166 TRP A O 1
ATOM 1282 N N . PRO A 1 167 ? 40.332 5.677 -34.994 1.00 91.38 167 PRO A N 1
ATOM 1283 C CA . PRO A 1 167 ? 38.899 5.928 -35.143 1.00 91.38 167 PRO A CA 1
ATOM 1284 C C . PRO A 1 167 ? 38.618 7.397 -35.471 1.00 91.38 167 PRO A C 1
ATOM 1286 O O . PRO A 1 167 ? 39.052 8.296 -34.746 1.00 91.38 167 PRO A O 1
ATOM 1289 N N . CYS A 1 168 ? 37.843 7.635 -36.532 1.00 89.62 168 CYS A N 1
ATOM 1290 C CA . CYS A 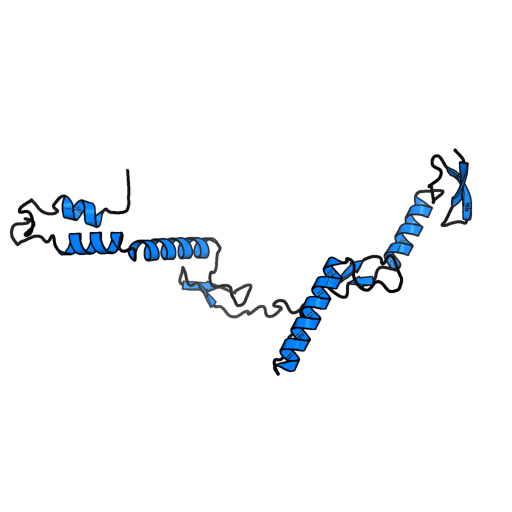1 168 ? 37.485 8.985 -36.957 1.00 89.62 168 CYS A CA 1
ATOM 1291 C C . CYS A 1 168 ? 36.536 9.663 -35.953 1.00 89.62 168 CYS A C 1
ATOM 1293 O O . CYS A 1 168 ? 35.853 9.000 -35.167 1.00 89.62 168 CYS A O 1
ATOM 1295 N N . GLU A 1 169 ? 36.479 10.995 -35.979 1.00 89.88 169 GLU A N 1
ATOM 1296 C CA . GLU A 1 169 ? 35.691 11.793 -35.030 1.00 89.88 169 GLU A CA 1
ATOM 1297 C C . GLU A 1 169 ? 34.208 11.388 -35.011 1.00 89.88 169 GLU A C 1
ATOM 1299 O O . GLU A 1 169 ? 33.643 11.171 -33.939 1.00 89.88 169 GLU A O 1
ATOM 1304 N N . THR A 1 170 ? 33.603 11.170 -36.182 1.00 86.94 170 THR A N 1
ATOM 1305 C CA . THR A 1 170 ? 32.206 10.729 -36.310 1.00 86.94 170 THR A CA 1
ATOM 1306 C C . THR A 1 170 ? 31.956 9.394 -35.613 1.00 86.94 170 THR A C 1
ATOM 1308 O O . THR A 1 170 ? 31.010 9.278 -34.832 1.00 86.94 170 THR A O 1
ATOM 1311 N N . HIS A 1 171 ? 32.832 8.405 -35.814 1.00 87.50 171 HIS A N 1
ATOM 1312 C CA . HIS A 1 171 ? 32.738 7.117 -35.127 1.00 87.50 171 HIS A CA 1
ATOM 1313 C C . HIS A 1 171 ? 32.908 7.280 -33.609 1.00 87.50 171 HIS A C 1
ATOM 1315 O O . HIS A 1 171 ? 32.169 6.685 -32.823 1.00 87.50 171 HIS A O 1
ATOM 1321 N N . GLN A 1 172 ? 33.843 8.126 -33.165 1.00 88.06 172 GLN A N 1
ATOM 1322 C CA . GLN A 1 172 ? 34.032 8.398 -31.740 1.00 88.06 172 GLN A CA 1
ATOM 1323 C C . GLN A 1 172 ? 32.806 9.062 -31.103 1.00 88.06 172 GLN A C 1
ATOM 1325 O O . GLN A 1 172 ? 32.419 8.674 -30.005 1.00 88.06 172 GLN A O 1
ATOM 1330 N N . ILE A 1 173 ? 32.178 10.034 -31.766 1.00 86.56 173 ILE A N 1
ATOM 1331 C CA . ILE A 1 173 ? 30.969 10.704 -31.266 1.00 86.56 173 ILE A CA 1
ATOM 1332 C C . ILE A 1 173 ? 29.798 9.718 -31.210 1.00 86.56 173 ILE A C 1
ATOM 1334 O O . ILE A 1 173 ? 29.097 9.643 -30.199 1.00 86.56 173 ILE A O 1
ATOM 1338 N N . ALA A 1 174 ? 29.616 8.929 -32.269 1.00 84.38 174 ALA A N 1
ATOM 1339 C CA . ALA A 1 174 ? 28.540 7.953 -32.376 1.00 84.38 174 ALA A CA 1
ATOM 1340 C C . ALA A 1 174 ? 28.651 6.834 -31.323 1.00 84.38 174 ALA A C 1
ATOM 1342 O O . ALA A 1 174 ? 27.647 6.446 -30.727 1.00 84.38 174 ALA A O 1
ATOM 1343 N N . THR A 1 175 ? 29.871 6.371 -31.026 1.00 80.06 175 THR A N 1
ATOM 1344 C CA . THR A 1 175 ? 30.135 5.336 -30.007 1.00 80.06 175 THR A CA 1
ATOM 1345 C C . THR A 1 175 ? 30.159 5.874 -28.573 1.00 80.06 175 THR A C 1
ATOM 1347 O O . THR A 1 175 ? 29.760 5.165 -27.649 1.00 80.06 175 THR A O 1
ATOM 1350 N N . LYS A 1 176 ? 30.575 7.132 -28.358 1.00 71.19 176 LYS A N 1
ATOM 1351 C CA . LYS A 1 176 ? 30.594 7.790 -27.033 1.00 71.19 176 LYS A CA 1
ATOM 1352 C C . LYS A 1 176 ? 29.266 8.448 -26.645 1.00 71.19 176 LYS A C 1
ATOM 1354 O O . LYS A 1 176 ? 29.173 9.013 -25.551 1.00 71.19 176 LYS A O 1
ATOM 1359 N N . GLY A 1 177 ? 28.245 8.389 -27.502 1.00 56.50 177 GLY A N 1
ATOM 1360 C CA . GLY A 1 177 ? 26.924 8.993 -27.313 1.00 56.50 177 GLY A CA 1
ATOM 1361 C C . GLY A 1 177 ? 26.176 8.501 -26.067 1.00 56.50 177 GLY A C 1
ATOM 1362 O O . GLY A 1 177 ? 25.263 7.686 -26.154 1.00 56.50 177 GLY A O 1
ATOM 1363 N N . GLY A 1 178 ? 26.546 9.036 -24.900 1.00 50.41 178 GLY A N 1
ATOM 1364 C CA . GLY A 1 178 ? 25.906 8.779 -23.609 1.00 50.41 178 GLY A CA 1
ATOM 1365 C C . GLY A 1 178 ? 26.568 9.423 -22.380 1.00 50.41 178 GLY A C 1
ATOM 1366 O O . GLY A 1 178 ? 25.985 9.354 -21.300 1.00 50.41 178 GLY A O 1
ATOM 1367 N N . GLY A 1 179 ? 27.738 10.060 -22.498 1.00 38.97 179 GLY A N 1
ATOM 1368 C CA . GLY A 1 179 ? 28.394 10.750 -21.379 1.00 38.97 179 GLY A CA 1
ATOM 1369 C C . GLY A 1 179 ? 28.831 12.160 -21.757 1.00 38.97 179 GLY A C 1
ATOM 1370 O O . GLY A 1 179 ? 29.833 12.326 -22.441 1.00 38.97 179 GLY A O 1
ATOM 1371 N N . ARG A 1 180 ? 28.081 13.174 -21.312 1.00 39.44 180 ARG A N 1
ATOM 1372 C CA . ARG A 1 180 ? 28.557 14.564 -21.301 1.00 39.44 180 ARG A CA 1
ATOM 1373 C C . ARG A 1 180 ? 29.608 14.722 -20.196 1.00 39.44 180 ARG A C 1
ATOM 1375 O O . ARG A 1 180 ? 29.356 14.275 -19.076 1.00 39.44 180 ARG A O 1
ATOM 1382 N N . ALA A 1 181 ? 30.732 15.353 -20.531 1.00 33.19 181 ALA A N 1
ATOM 1383 C CA . ALA A 1 181 ? 31.481 16.180 -19.588 1.00 33.19 181 ALA A CA 1
ATOM 1384 C C . ALA A 1 181 ? 30.755 17.525 -19.429 1.00 33.19 181 ALA A C 1
ATOM 1386 O O . ALA A 1 181 ? 30.106 17.952 -20.417 1.00 33.19 181 ALA A O 1
#

Sequence (181 aa):
MTYVTCAECGQAFFAHRSDALYCSPGCAGRARARRRSQARECAGCHAEFVPERTTQEYCTATCRRRSERRRRYARRQEAAGKTVKPTGARNARKTDALVRCLACGKGFTPARSTQKYCTEQCRVNARRVARTQAAAVTPAARACQAIAELHAPNLDDVCVECGHKWPCETHQIATKGGGRA

Foldseek 3Di:
DDWDAAPQPRDTADDPDPPDRHRDPVSVVVVVVVQQVCWDQAPQPRDTDRDPDPPDNHRDPVSVVNVVVVVVVCVVCVVVVHDDDDPPPPDPPQPQDFDAAPQPRDTDRDPHPPDRHRDPVSVVVVVVVVVVVVVCPDPLNVVLVVQLVQFDADPVQATPPPRHHPPDPSNVCSVVVPDDD

Radius of gyration: 35.55 Å; chains: 1; bounding box: 72×49×90 Å

pLDDT: mean 85.37, std 12.06, range [33.19, 95.25]

Organism: NCBI:txid1522002